Protein AF-A0A1S1MQC5-F1 (afdb_monomer_lite)

Organism: NCBI:txid1859457

Sequence (146 aa):
MHTSNNKKGKALLDRVWTYLFSEKSIVHVEKGIQTQTENQFSVKDVTKYHLNDDYIYVKHMFVELKGQLVKPKLSSEDINFFRTLDKLSKRCYVMVYIKNCVTKRYDQVLFLDDFEAIQGINMSEANKRLVSLPQAADIIRAILAQ

Secondary structure (DSSP, 8-state):
----SHHHHHHHHHHHHHHHTTT--PPP--SS-EEEE--TTS-SSEEEEEETTEEEEEEEEEE---SSEE-----HHHHHHHHHHHHTT--EEEEEEEPPTTT-S--EEEEEEHHHHHH-EEHHHHHHH-EEHHHHHHHHHHHHT-

Radius of gyration: 16.14 Å; chains: 1; bounding box: 60×28×37 Å

pLDDT: mean 75.99, std 18.14, range [31.95, 93.81]

Foldseek 3Di:
DDDPDPPVVVVVVVVVVCVVAVQADAQDQPPQWDWDQDPPLVDPQWIWIDHDPDIAIEREFEDEDDDFWAEGDDDPSNLVVLVVCVVVVGFYKYWYQYQDPVVRGSQKIAIDGPVCNHVTDTPVVRVVRIDGSVVVSVVNVVVNVD

Structure (mmCIF, N/CA/C/O backbone):
data_AF-A0A1S1MQC5-F1
#
_entry.id   AF-A0A1S1MQC5-F1
#
loop_
_atom_site.group_PDB
_atom_site.id
_atom_site.type_symbol
_atom_site.label_atom_id
_atom_site.label_alt_id
_atom_site.label_comp_id
_atom_site.label_asym_id
_atom_site.label_entity_id
_atom_site.label_seq_id
_atom_site.pdbx_PDB_ins_code
_atom_site.Cartn_x
_atom_site.Cartn_y
_atom_site.Cartn_z
_atom_site.occupancy
_atom_site.B_iso_or_equiv
_atom_site.auth_seq_id
_atom_site.auth_comp_id
_atom_site.auth_asym_id
_atom_site.auth_atom_id
_atom_site.pdbx_PDB_model_num
ATOM 1 N N . MET A 1 1 ? -41.843 9.379 -12.109 1.00 34.53 1 MET A N 1
ATOM 2 C CA . MET A 1 1 ? -40.900 8.337 -11.648 1.00 34.53 1 MET A CA 1
ATOM 3 C C . MET A 1 1 ? -39.531 8.639 -12.238 1.00 34.53 1 MET A C 1
ATOM 5 O O . MET A 1 1 ? -39.348 8.517 -13.440 1.00 34.53 1 MET A O 1
ATOM 9 N N . HIS A 1 2 ? -38.624 9.161 -11.410 1.00 31.95 2 HIS A N 1
ATOM 10 C CA . HIS A 1 2 ? -37.281 9.598 -11.799 1.00 31.95 2 HIS A CA 1
ATOM 11 C C . HIS A 1 2 ? -36.278 8.450 -11.639 1.00 31.95 2 HIS A C 1
ATOM 13 O O . HIS A 1 2 ? -35.990 8.040 -10.520 1.00 31.95 2 HIS A O 1
ATOM 19 N N . THR A 1 3 ? -35.680 7.992 -12.736 1.00 36.59 3 THR A N 1
ATOM 20 C CA . THR A 1 3 ? -34.474 7.149 -12.723 1.00 36.59 3 THR A CA 1
ATOM 21 C C . THR A 1 3 ? -33.492 7.649 -13.773 1.00 36.59 3 THR A C 1
ATOM 23 O O . THR A 1 3 ? -33.295 7.060 -14.828 1.00 36.59 3 THR A O 1
ATOM 26 N N . SER A 1 4 ? -32.839 8.774 -13.493 1.00 39.38 4 SER A N 1
ATOM 27 C CA . SER A 1 4 ? -31.666 9.181 -14.265 1.00 39.38 4 SER A CA 1
ATOM 28 C C . SER A 1 4 ? -30.777 10.068 -13.413 1.00 39.38 4 SER A C 1
ATOM 30 O O . SER A 1 4 ? -30.876 11.281 -13.497 1.00 39.38 4 SER A O 1
ATOM 32 N N . ASN A 1 5 ? -29.924 9.465 -12.582 1.00 36.53 5 ASN A N 1
ATOM 33 C CA . ASN A 1 5 ? -28.782 10.181 -11.994 1.00 36.53 5 ASN A CA 1
ATOM 34 C C . ASN A 1 5 ? -27.531 9.316 -11.749 1.00 36.53 5 ASN A C 1
ATOM 36 O O . ASN A 1 5 ? -26.462 9.863 -11.507 1.00 36.53 5 ASN A O 1
ATOM 40 N N . ASN A 1 6 ? -27.587 7.987 -11.906 1.00 46.62 6 ASN A N 1
ATOM 41 C CA . ASN A 1 6 ? -26.458 7.131 -11.512 1.00 46.62 6 ASN A CA 1
ATOM 42 C C . ASN A 1 6 ? -25.361 6.949 -12.591 1.00 46.62 6 ASN A C 1
ATOM 44 O O . ASN A 1 6 ? -24.259 6.499 -12.299 1.00 46.62 6 ASN A O 1
ATOM 48 N N . LYS A 1 7 ? -25.619 7.324 -13.855 1.00 38.88 7 LYS A N 1
ATOM 49 C CA . LYS A 1 7 ? -24.626 7.182 -14.946 1.00 38.88 7 LYS A CA 1
ATOM 50 C C . LYS A 1 7 ? -23.617 8.334 -15.021 1.00 38.88 7 LYS A C 1
ATOM 52 O O . LYS A 1 7 ? -22.472 8.105 -15.395 1.00 38.88 7 LYS A O 1
ATOM 57 N N . LYS A 1 8 ? -24.011 9.558 -14.641 1.00 40.47 8 LYS A N 1
ATOM 58 C CA . LYS A 1 8 ? -23.104 10.722 -14.649 1.00 40.47 8 LYS A CA 1
ATOM 59 C C . LYS A 1 8 ? -22.070 10.658 -13.523 1.00 40.47 8 LYS A C 1
ATOM 61 O O . LYS A 1 8 ? -20.920 10.987 -13.777 1.00 40.47 8 LYS A O 1
ATOM 66 N N . GLY A 1 9 ? -22.449 10.187 -12.331 1.00 42.66 9 GLY A N 1
ATOM 67 C CA . GLY A 1 9 ? -21.529 10.042 -11.193 1.00 42.66 9 GLY A CA 1
ATOM 68 C C . GLY A 1 9 ? -20.410 9.031 -11.454 1.00 42.66 9 GLY A C 1
ATOM 69 O O . GLY A 1 9 ? -19.248 9.330 -11.201 1.00 42.66 9 GLY A O 1
ATOM 70 N N . LYS A 1 10 ? -20.741 7.884 -12.064 1.00 44.66 10 LYS A N 1
ATOM 71 C CA . LYS A 1 10 ? -19.758 6.852 -12.426 1.00 44.66 10 LYS A CA 1
ATOM 72 C C . LYS A 1 10 ? -18.750 7.356 -13.466 1.00 44.66 10 LYS A C 1
ATOM 74 O O . LYS A 1 10 ? -17.553 7.241 -13.256 1.00 44.66 10 LYS A O 1
ATOM 79 N N . ALA A 1 11 ? -19.227 8.037 -14.510 1.00 45.44 11 ALA A N 1
ATOM 80 C CA . ALA A 1 11 ? -18.369 8.607 -15.550 1.00 45.44 11 ALA A CA 1
ATOM 81 C C . ALA A 1 11 ? -17.466 9.754 -15.052 1.00 45.44 11 ALA A C 1
ATOM 83 O O . ALA A 1 11 ? -16.392 9.979 -15.608 1.00 45.44 11 ALA A O 1
ATOM 84 N N . LEU A 1 12 ? -17.897 10.502 -14.030 1.00 41.75 12 LEU A N 1
ATOM 85 C CA . LEU A 1 12 ? -17.102 11.577 -13.433 1.00 41.75 12 LEU A CA 1
ATOM 86 C C . LEU A 1 12 ? -16.030 11.017 -12.498 1.00 41.75 12 LEU A C 1
ATOM 88 O O . LEU A 1 12 ? -14.898 11.485 -12.546 1.00 41.75 12 LEU A O 1
ATOM 92 N N . LEU A 1 13 ? -16.357 9.975 -11.726 1.00 51.34 13 LEU A N 1
ATOM 93 C CA . LEU A 1 13 ? -15.374 9.225 -10.950 1.00 51.34 13 LEU A CA 1
ATOM 94 C C . LEU A 1 13 ? -14.361 8.559 -11.880 1.00 51.34 13 LEU A C 1
ATOM 96 O O . LEU A 1 13 ? -13.180 8.832 -11.732 1.00 51.34 13 LEU A O 1
ATOM 100 N N . ASP A 1 14 ? -14.793 7.819 -12.902 1.00 45.16 14 ASP A N 1
ATOM 101 C CA . ASP A 1 14 ? -13.888 7.192 -13.876 1.00 45.16 14 ASP A CA 1
ATOM 102 C C . ASP A 1 14 ? -12.967 8.226 -14.547 1.00 45.16 14 ASP A C 1
ATOM 104 O O . ASP A 1 14 ? -11.784 7.965 -14.752 1.00 45.16 14 ASP A O 1
ATOM 108 N N . ARG A 1 15 ? -13.459 9.441 -14.828 1.00 38.88 15 ARG A N 1
ATOM 109 C CA . ARG A 1 15 ? -12.641 10.543 -15.365 1.00 38.88 15 ARG A CA 1
ATOM 110 C C . ARG A 1 15 ? -11.679 11.149 -14.349 1.00 38.88 15 ARG A C 1
ATOM 112 O O . ARG A 1 15 ? -10.555 11.449 -14.727 1.00 38.88 15 ARG A O 1
ATOM 119 N N . VAL A 1 16 ? -12.080 11.325 -13.092 1.00 45.56 16 VAL A N 1
ATOM 120 C CA . VAL A 1 16 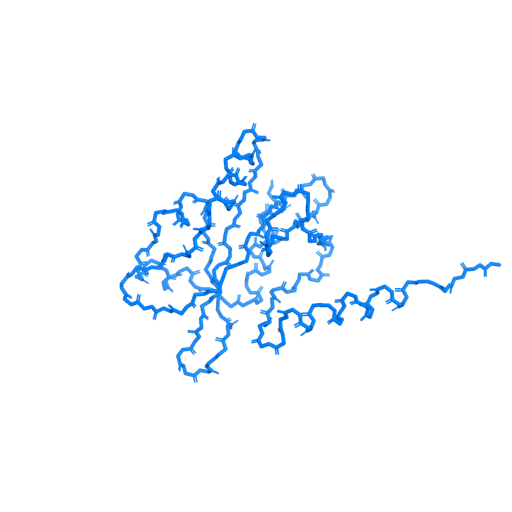? -11.191 11.802 -12.016 1.00 45.56 16 VAL A CA 1
ATOM 121 C C . VAL A 1 16 ? -10.111 10.761 -11.722 1.00 45.56 16 VAL A C 1
ATOM 123 O O . VAL A 1 16 ? -8.943 11.116 -11.598 1.00 45.56 16 VAL A O 1
ATOM 126 N N . TRP A 1 17 ? -10.474 9.481 -11.723 1.00 42.66 17 TRP A N 1
ATOM 127 C CA . TRP A 1 17 ? -9.555 8.351 -11.623 1.00 42.66 17 TRP A CA 1
ATOM 128 C C . TRP A 1 17 ? -8.582 8.309 -12.806 1.00 42.66 17 TRP A C 1
ATOM 130 O O . TRP A 1 17 ? -7.374 8.242 -12.607 1.00 42.66 17 TRP A O 1
ATOM 140 N N . THR A 1 18 ? -9.072 8.449 -14.037 1.00 42.06 18 THR A N 1
ATOM 141 C CA . THR A 1 18 ? -8.212 8.478 -15.233 1.00 42.06 18 THR A CA 1
ATOM 142 C C . THR A 1 18 ? -7.323 9.728 -15.272 1.00 42.06 18 THR A C 1
ATOM 144 O O . THR A 1 18 ? -6.203 9.661 -15.758 1.00 42.06 18 THR A O 1
ATOM 147 N N . TYR A 1 19 ? -7.778 10.871 -14.751 1.00 36.78 19 TYR A N 1
ATOM 148 C CA . TYR A 1 19 ? -7.024 12.130 -14.774 1.00 36.78 19 TYR A CA 1
ATOM 149 C C . TYR A 1 19 ? -5.957 12.213 -13.672 1.00 36.78 19 TYR A C 1
ATOM 151 O O . TYR A 1 19 ? -4.838 12.640 -13.944 1.00 36.78 19 TYR A O 1
ATOM 159 N N . LEU A 1 20 ? -6.262 11.759 -12.450 1.00 44.03 20 LEU A N 1
ATOM 160 C CA . LEU A 1 20 ? -5.284 11.685 -11.354 1.00 44.03 20 LEU A CA 1
ATOM 161 C C . LEU A 1 20 ? -4.219 10.603 -11.598 1.00 44.03 20 LEU A C 1
ATOM 163 O O . LEU A 1 20 ? -3.108 10.706 -11.078 1.00 44.03 20 LEU A O 1
ATOM 167 N N . PHE A 1 21 ? -4.538 9.594 -12.415 1.00 51.03 21 PHE A N 1
ATOM 168 C CA . PHE A 1 21 ? -3.720 8.395 -12.580 1.00 51.03 21 PHE A CA 1
ATOM 169 C C . PHE A 1 21 ? -3.520 7.967 -14.041 1.00 51.03 21 PHE A C 1
ATOM 171 O O . PHE A 1 21 ? -3.397 6.779 -14.324 1.00 51.03 21 PHE A O 1
ATOM 178 N N . SER A 1 22 ? -3.436 8.911 -14.981 1.00 41.47 22 SER A N 1
ATOM 179 C CA . SER A 1 22 ? -3.361 8.627 -16.432 1.00 41.47 22 SER A CA 1
ATOM 180 C C . SER A 1 22 ? -2.183 7.740 -16.880 1.00 41.47 22 SER A C 1
ATOM 182 O O . SER A 1 22 ? -2.234 7.180 -17.971 1.00 41.47 22 SER A O 1
ATOM 184 N N . GLU A 1 23 ? -1.172 7.519 -16.029 1.00 41.22 23 GLU A N 1
ATOM 185 C CA . GLU A 1 23 ? -0.084 6.542 -16.239 1.00 41.22 23 GLU A CA 1
ATOM 186 C C . GLU A 1 23 ? -0.053 5.383 -15.213 1.00 41.22 23 GLU A C 1
ATOM 188 O O . GLU A 1 23 ? 0.841 4.535 -15.249 1.00 41.22 23 GLU A O 1
ATOM 193 N N . LYS A 1 24 ? -0.989 5.336 -14.256 1.00 48.94 24 LYS A N 1
ATOM 194 C CA . LYS A 1 24 ? -0.926 4.499 -13.046 1.00 48.94 24 LYS A CA 1
ATOM 195 C C . LYS A 1 24 ? -2.236 3.734 -12.834 1.00 48.94 24 LYS A C 1
ATOM 197 O O . LYS A 1 24 ? -3.186 4.237 -12.254 1.00 48.94 24 LYS A O 1
ATOM 202 N N . SER A 1 25 ? -2.289 2.477 -13.258 1.00 52.75 25 SER A N 1
ATOM 203 C CA . SER A 1 25 ? -3.407 1.584 -12.935 1.00 52.75 25 SER A CA 1
ATOM 204 C C . SER A 1 25 ? -3.419 1.265 -11.434 1.00 52.75 25 SER A C 1
ATOM 206 O O . SER A 1 25 ? -2.562 0.524 -10.954 1.00 52.75 25 SER A O 1
ATOM 208 N N . ILE A 1 26 ? -4.371 1.830 -10.690 1.00 58.25 26 ILE A N 1
ATOM 209 C CA . ILE A 1 26 ? -4.639 1.449 -9.296 1.00 58.25 26 ILE A CA 1
ATOM 210 C C . ILE A 1 26 ? -5.454 0.155 -9.273 1.00 58.25 26 ILE A C 1
ATOM 212 O O . ILE A 1 26 ? -6.236 -0.118 -10.184 1.00 58.25 26 ILE A O 1
ATOM 216 N N . VAL A 1 27 ? -5.247 -0.655 -8.235 1.00 55.12 27 VAL A N 1
ATOM 217 C CA . VAL A 1 27 ? -5.977 -1.908 -8.015 1.00 55.12 27 VAL A CA 1
ATOM 218 C C . VAL A 1 27 ? -7.488 -1.651 -7.992 1.00 55.12 27 VAL A C 1
ATOM 220 O O . VAL A 1 27 ? -7.984 -0.893 -7.162 1.00 55.12 27 VAL A O 1
ATOM 223 N N . HIS A 1 28 ? -8.221 -2.313 -8.889 1.00 59.00 28 HIS A N 1
ATOM 224 C CA . HIS A 1 28 ? -9.681 -2.310 -8.912 1.00 59.00 28 HIS A CA 1
ATOM 225 C C . HIS A 1 28 ? -10.207 -3.582 -8.236 1.00 59.00 28 HIS A C 1
ATOM 227 O O . HIS A 1 28 ? -9.789 -4.687 -8.581 1.00 59.00 28 HIS A O 1
ATOM 233 N N . VAL A 1 29 ? -11.110 -3.437 -7.263 1.00 59.62 29 VAL A N 1
ATOM 234 C CA . VAL A 1 29 ? -11.662 -4.562 -6.494 1.00 59.62 29 VAL A CA 1
ATOM 235 C C . VAL A 1 29 ? -13.153 -4.696 -6.819 1.00 59.62 29 VAL A C 1
ATOM 237 O O . VAL A 1 29 ? -13.978 -3.975 -6.276 1.00 59.62 29 VAL A O 1
ATOM 240 N N . GLU A 1 30 ? -13.510 -5.594 -7.740 1.00 57.31 30 GLU A N 1
ATOM 241 C CA . GLU A 1 30 ? -14.859 -5.633 -8.344 1.00 57.31 30 GLU A CA 1
ATOM 242 C C . GLU A 1 30 ? -15.944 -6.340 -7.509 1.00 57.31 30 GLU A C 1
ATOM 244 O O . GLU A 1 30 ? -17.136 -6.176 -7.773 1.00 57.31 30 GLU A O 1
ATOM 249 N N . LYS A 1 31 ? -15.584 -7.155 -6.508 1.00 55.25 31 LYS A N 1
ATOM 250 C CA . LYS A 1 31 ? -16.546 -8.044 -5.826 1.00 55.25 31 LYS A CA 1
ATOM 251 C C . LYS A 1 31 ? -17.018 -7.496 -4.484 1.00 55.25 31 LYS A C 1
ATOM 253 O O . LYS A 1 31 ? -16.364 -7.731 -3.475 1.00 55.25 31 LYS A O 1
ATOM 258 N N . GLY A 1 32 ? -18.169 -6.820 -4.475 1.00 50.00 32 GLY A N 1
ATOM 259 C CA . GLY A 1 32 ? -18.932 -6.484 -3.258 1.00 50.00 32 GLY A CA 1
ATOM 260 C C . GLY A 1 32 ? -18.266 -5.491 -2.300 1.00 50.00 32 GLY A C 1
ATOM 261 O O . GLY A 1 32 ? -18.870 -5.118 -1.300 1.00 50.00 32 GLY A O 1
ATOM 262 N N . ILE A 1 33 ? -17.052 -5.045 -2.617 1.00 58.75 33 ILE A N 1
ATOM 263 C CA . ILE A 1 33 ? -16.281 -4.107 -1.813 1.00 58.75 33 ILE A CA 1
ATOM 264 C C . ILE A 1 33 ? -16.600 -2.691 -2.264 1.00 58.75 33 ILE A C 1
ATOM 266 O O . ILE A 1 33 ? -16.474 -2.345 -3.439 1.00 58.75 33 ILE A O 1
ATOM 270 N N . GLN A 1 34 ? -17.010 -1.867 -1.307 1.00 69.88 34 GLN A N 1
ATOM 271 C CA . GLN A 1 34 ? -17.196 -0.442 -1.523 1.00 69.88 34 GLN A CA 1
ATOM 272 C C . GLN A 1 34 ? -15.864 0.275 -1.300 1.00 69.88 34 GLN A C 1
ATOM 274 O O . GLN A 1 34 ? -15.140 -0.020 -0.348 1.00 69.88 34 GLN A O 1
ATOM 279 N N . THR A 1 35 ? -15.546 1.224 -2.179 1.00 67.75 35 THR A N 1
ATOM 280 C CA . THR A 1 35 ? -14.331 2.040 -2.091 1.00 67.75 35 THR A CA 1
ATOM 281 C C . THR A 1 35 ? -14.688 3.506 -1.931 1.00 67.75 35 THR A C 1
ATOM 283 O O . THR A 1 35 ? -15.444 4.048 -2.741 1.00 67.75 35 THR A O 1
ATOM 286 N N . GLN A 1 36 ? -14.095 4.164 -0.943 1.00 69.19 36 GLN A N 1
ATOM 287 C CA . GLN A 1 36 ? -14.218 5.603 -0.747 1.00 69.19 36 GLN A CA 1
ATOM 288 C C . GLN A 1 36 ? -12.825 6.229 -0.681 1.00 69.19 36 GLN A C 1
ATOM 290 O O . GLN A 1 36 ? -11.985 5.792 0.104 1.00 69.19 36 GLN A O 1
ATOM 295 N N . THR A 1 37 ? -12.573 7.255 -1.497 1.00 68.00 37 THR A N 1
ATOM 296 C CA . THR A 1 37 ? -11.382 8.098 -1.331 1.00 68.00 37 THR A CA 1
ATOM 297 C C . THR A 1 37 ? -11.524 8.881 -0.036 1.00 68.00 37 THR A C 1
ATOM 299 O O . THR A 1 37 ? -12.530 9.566 0.170 1.00 68.00 37 THR A O 1
ATOM 302 N N . GLU A 1 38 ? -10.535 8.755 0.840 1.00 66.62 38 GLU A N 1
ATOM 303 C CA . GLU A 1 38 ? -10.613 9.334 2.170 1.00 66.62 38 GLU A CA 1
ATOM 304 C C . GLU A 1 38 ? -10.096 10.774 2.166 1.00 66.62 38 GLU A C 1
ATOM 306 O O . GLU A 1 38 ? -8.896 11.022 2.093 1.00 66.62 38 GLU A O 1
ATOM 311 N N . ASN A 1 39 ? -11.022 11.729 2.257 1.00 60.94 39 ASN A N 1
ATOM 312 C CA . ASN A 1 39 ? -10.707 13.158 2.297 1.00 60.94 39 ASN A CA 1
ATOM 313 C C . ASN A 1 39 ? -10.760 13.727 3.724 1.00 60.94 39 ASN A C 1
ATOM 315 O O . ASN A 1 39 ? -10.332 14.861 3.937 1.00 60.94 39 ASN A O 1
ATOM 319 N N . GLN A 1 40 ? -11.272 12.971 4.705 1.00 59.72 40 GLN A N 1
ATOM 320 C CA . GLN A 1 40 ? -11.483 13.454 6.072 1.00 59.72 40 GLN A CA 1
ATOM 321 C C . GLN A 1 40 ? -10.168 13.726 6.817 1.00 59.72 40 GLN A C 1
ATOM 323 O O . GLN A 1 40 ? -10.126 14.592 7.688 1.00 59.72 40 GLN A O 1
ATOM 328 N N . PHE A 1 41 ? -9.087 13.025 6.463 1.00 58.19 41 PHE A N 1
ATOM 329 C CA . PHE A 1 41 ? -7.788 13.154 7.134 1.00 58.19 41 PHE A CA 1
ATOM 330 C C . PHE A 1 41 ? -6.799 14.076 6.407 1.00 58.19 41 PHE A C 1
ATOM 332 O O . PHE A 1 41 ? -5.621 14.089 6.756 1.00 58.19 41 PHE A O 1
ATOM 339 N N . SER A 1 42 ? -7.242 14.832 5.390 1.00 62.91 42 SER A N 1
ATOM 340 C CA . SER A 1 42 ? -6.372 15.680 4.549 1.00 62.91 42 SER A CA 1
ATOM 341 C C . SER A 1 42 ? -5.155 14.938 3.967 1.00 62.91 42 SER A C 1
ATOM 343 O O . SER A 1 42 ? -4.152 15.550 3.603 1.00 62.91 42 SER A O 1
ATOM 345 N N . VAL A 1 43 ? -5.242 13.609 3.875 1.00 70.00 43 VAL A N 1
ATOM 346 C CA . VAL A 1 43 ? -4.188 12.722 3.391 1.00 70.00 43 VAL A CA 1
ATOM 347 C C . VAL A 1 43 ? -4.513 12.322 1.958 1.00 70.00 43 VAL A C 1
ATOM 349 O O . VAL A 1 43 ? -5.638 11.949 1.636 1.00 70.00 43 VAL A O 1
ATOM 352 N N . LYS A 1 44 ? -3.534 12.437 1.063 1.00 78.69 44 LYS A N 1
ATOM 353 C CA . LYS A 1 44 ? -3.725 12.076 -0.348 1.00 78.69 44 LYS A CA 1
ATOM 354 C C . LYS A 1 44 ? -3.641 10.567 -0.534 1.00 78.69 44 LYS A C 1
ATOM 356 O O . LYS A 1 44 ? -2.992 9.888 0.256 1.00 78.69 44 LYS A O 1
ATOM 361 N N . ASP A 1 45 ? -4.231 10.062 -1.611 1.00 83.81 45 ASP A N 1
ATOM 362 C CA . ASP A 1 45 ? -4.016 8.689 -2.084 1.00 83.81 45 ASP A CA 1
ATOM 363 C C . ASP A 1 45 ? -4.356 7.605 -1.047 1.00 83.81 45 ASP A C 1
ATOM 365 O O . ASP A 1 45 ? -3.713 6.559 -0.998 1.00 83.81 45 ASP A O 1
ATOM 369 N N . VAL A 1 46 ? -5.356 7.846 -0.197 1.00 85.31 46 VAL A N 1
ATOM 370 C CA . VAL A 1 46 ? -5.902 6.834 0.712 1.00 85.31 46 VAL A CA 1
ATOM 371 C C . VAL A 1 46 ? -7.262 6.384 0.208 1.00 85.31 46 VAL A C 1
ATOM 373 O O . VAL A 1 46 ? -8.153 7.194 -0.056 1.00 85.31 46 VAL A O 1
ATOM 376 N N . THR A 1 47 ? -7.424 5.070 0.121 1.00 87.19 47 THR A N 1
ATOM 377 C CA . THR A 1 47 ? -8.701 4.434 -0.179 1.00 87.19 47 THR A CA 1
ATOM 378 C C . THR A 1 47 ? -9.160 3.659 1.042 1.00 87.19 47 THR A C 1
ATOM 380 O O . THR A 1 47 ? -8.434 2.814 1.568 1.00 87.19 47 THR A O 1
ATOM 383 N N . LYS A 1 48 ? -10.383 3.927 1.486 1.00 88.06 48 LYS A N 1
ATOM 384 C CA . LYS A 1 48 ? -11.097 3.085 2.435 1.00 88.06 48 LYS A CA 1
ATOM 385 C C . LYS A 1 48 ? -11.789 1.971 1.657 1.00 88.06 48 LYS A C 1
ATOM 387 O O . LYS A 1 48 ? -12.628 2.257 0.802 1.00 88.06 48 LYS A O 1
ATOM 392 N N . TYR A 1 49 ? -11.426 0.727 1.948 1.00 85.75 49 TYR A N 1
ATOM 393 C CA . TYR A 1 49 ? -12.102 -0.459 1.427 1.00 85.75 49 TYR A CA 1
ATOM 394 C C . TYR A 1 49 ? -13.031 -1.002 2.500 1.00 85.75 49 TYR A C 1
ATOM 396 O O . TYR A 1 49 ? -12.641 -1.088 3.664 1.00 85.75 49 TYR A O 1
ATOM 404 N N . HIS A 1 50 ? -14.245 -1.355 2.103 1.00 83.38 50 HIS A N 1
ATOM 405 C CA . HIS A 1 50 ? -15.295 -1.773 3.018 1.00 83.38 50 HIS A CA 1
ATOM 406 C C . HIS A 1 50 ? -16.040 -2.994 2.482 1.00 83.38 50 HIS A C 1
ATOM 408 O O . HIS A 1 50 ? -16.417 -3.022 1.307 1.00 83.38 50 HIS A O 1
ATOM 414 N N . LEU A 1 51 ? -16.268 -3.974 3.354 1.00 82.81 51 LEU A N 1
ATOM 415 C CA . LEU A 1 51 ? -17.084 -5.157 3.112 1.00 82.81 51 LEU A CA 1
ATOM 416 C C . LEU A 1 51 ? -17.943 -5.414 4.358 1.00 82.81 51 LEU A C 1
ATOM 418 O O . LEU A 1 51 ? -17.407 -5.643 5.433 1.00 82.81 51 LEU A O 1
ATOM 422 N N . ASN A 1 52 ? -19.269 -5.412 4.209 1.00 82.81 52 ASN A N 1
ATOM 423 C CA . ASN A 1 52 ? -20.229 -5.549 5.316 1.00 82.81 52 ASN A CA 1
ATOM 424 C C . ASN A 1 52 ? -20.082 -4.464 6.394 1.00 82.81 52 ASN A C 1
ATOM 426 O O . ASN A 1 52 ? -20.461 -3.341 6.099 1.00 82.81 52 ASN A O 1
ATOM 430 N N . ASP A 1 53 ? -19.591 -4.791 7.594 1.00 82.56 53 ASP A N 1
ATOM 431 C CA . ASP A 1 53 ? -19.294 -3.832 8.673 1.00 82.56 53 ASP A CA 1
ATOM 432 C C . ASP A 1 53 ? -17.775 -3.609 8.845 1.00 82.56 53 ASP A C 1
ATOM 434 O O . ASP A 1 53 ? -17.336 -2.729 9.597 1.00 82.56 53 ASP A O 1
ATOM 438 N N . ASP A 1 54 ? -16.959 -4.376 8.115 1.00 84.94 54 ASP A N 1
ATOM 439 C CA . ASP A 1 54 ? -15.506 -4.351 8.195 1.00 84.94 54 ASP A CA 1
ATOM 440 C C . ASP A 1 54 ? -14.910 -3.387 7.177 1.00 84.94 54 ASP A C 1
ATOM 442 O O . ASP A 1 54 ? -15.324 -3.291 6.016 1.00 84.94 54 ASP A O 1
ATOM 446 N N . TYR A 1 55 ? -13.885 -2.655 7.607 1.00 87.81 55 TYR A N 1
ATOM 447 C CA . TYR A 1 55 ? -13.147 -1.764 6.728 1.00 87.81 55 TYR A CA 1
ATOM 448 C C . TYR A 1 55 ? -11.671 -1.687 7.069 1.00 87.81 55 TYR A C 1
ATOM 450 O O . TYR A 1 55 ? -11.255 -1.769 8.226 1.00 87.81 55 TYR A O 1
ATOM 458 N N . ILE A 1 56 ? -10.892 -1.410 6.029 1.00 89.38 56 ILE A N 1
ATOM 459 C CA . ILE A 1 56 ? -9.473 -1.092 6.120 1.00 89.38 56 ILE A CA 1
ATOM 460 C C . ILE A 1 56 ? -9.179 0.189 5.352 1.00 89.38 56 ILE A C 1
ATOM 462 O O . ILE A 1 56 ? -9.861 0.529 4.381 1.00 89.38 56 ILE A O 1
ATOM 466 N N . TYR A 1 57 ? -8.122 0.877 5.763 1.00 90.94 57 TYR A N 1
ATOM 467 C CA . TYR A 1 57 ? -7.539 1.954 4.974 1.00 90.94 57 TYR A CA 1
ATOM 468 C C . TYR A 1 57 ? -6.316 1.433 4.231 1.00 90.94 57 TYR A C 1
ATOM 470 O O . TYR A 1 57 ? -5.514 0.681 4.784 1.00 90.94 57 TYR A O 1
ATOM 478 N N . VAL A 1 58 ? -6.163 1.848 2.978 1.00 90.94 58 VAL A N 1
ATOM 479 C CA . VAL A 1 58 ? -4.971 1.561 2.184 1.00 90.94 58 VAL A CA 1
ATOM 480 C C . VAL A 1 58 ? -4.416 2.865 1.639 1.00 90.94 58 VAL A C 1
ATOM 482 O O . VAL A 1 58 ? -5.079 3.562 0.871 1.00 90.94 58 VAL A O 1
ATOM 485 N N . LYS A 1 59 ? -3.179 3.179 2.016 1.00 91.81 59 LYS A N 1
ATOM 486 C CA . LYS A 1 59 ? -2.397 4.270 1.439 1.00 91.81 59 LYS A CA 1
ATOM 487 C C . LYS A 1 59 ? -1.691 3.768 0.185 1.00 91.81 59 LYS A C 1
ATOM 489 O O . LYS A 1 59 ? -0.914 2.819 0.243 1.00 91.81 59 LYS A O 1
ATOM 494 N N . HIS A 1 60 ? -1.929 4.423 -0.940 1.00 89.62 60 HIS A N 1
ATOM 495 C CA . HIS A 1 60 ? -1.306 4.110 -2.217 1.00 89.62 60 HIS A CA 1
ATOM 496 C C . HIS A 1 60 ? -0.027 4.937 -2.384 1.00 89.62 60 HIS A C 1
ATOM 498 O O . HIS A 1 60 ? -0.056 6.165 -2.352 1.00 89.62 60 HIS A O 1
ATOM 504 N N . MET A 1 61 ? 1.109 4.262 -2.560 1.00 89.69 61 MET A N 1
ATOM 505 C CA . MET A 1 61 ? 2.427 4.887 -2.693 1.00 89.69 61 MET A CA 1
ATOM 506 C C . MET A 1 61 ? 3.118 4.386 -3.952 1.00 89.69 61 MET A C 1
ATOM 508 O O . MET A 1 61 ? 3.093 3.198 -4.233 1.00 89.69 61 MET A O 1
ATOM 512 N N . PHE A 1 62 ? 3.792 5.261 -4.691 1.00 87.12 62 PHE A N 1
ATOM 513 C CA . PHE A 1 62 ? 4.501 4.883 -5.916 1.00 87.12 62 PHE A CA 1
ATOM 514 C C . PHE A 1 62 ? 6.001 5.024 -5.708 1.00 87.12 62 PHE A C 1
ATOM 516 O O . PHE A 1 62 ? 6.483 6.107 -5.377 1.00 87.12 62 PHE A O 1
ATOM 523 N N . VAL A 1 63 ? 6.738 3.938 -5.919 1.00 83.94 63 VAL A N 1
ATOM 524 C CA . VAL A 1 63 ? 8.186 3.883 -5.715 1.00 83.94 63 VAL A CA 1
ATOM 525 C C . VAL A 1 63 ? 8.868 3.374 -6.981 1.00 83.94 63 VAL A C 1
ATOM 527 O O . VAL A 1 63 ? 8.418 2.438 -7.640 1.00 83.94 63 VAL A O 1
ATOM 530 N N . GLU A 1 64 ? 9.984 4.007 -7.326 1.00 74.56 64 GLU A N 1
ATOM 531 C CA . GLU A 1 64 ? 10.975 3.419 -8.222 1.00 74.56 64 GLU A CA 1
ATOM 532 C C . GLU A 1 64 ? 12.018 2.724 -7.346 1.00 74.56 64 GLU A C 1
ATOM 534 O O . GLU A 1 64 ? 12.595 3.364 -6.464 1.00 74.56 64 GLU A O 1
ATOM 539 N N . LEU A 1 65 ? 12.249 1.426 -7.552 1.00 69.31 65 LEU A N 1
ATOM 540 C CA . LEU A 1 65 ? 13.249 0.689 -6.780 1.00 69.31 65 LEU A CA 1
ATOM 541 C C . LEU A 1 65 ? 14.643 1.257 -7.061 1.00 69.31 65 LEU A C 1
ATOM 543 O O . LEU A 1 65 ? 15.186 1.093 -8.153 1.00 69.31 65 LEU A O 1
ATOM 547 N N . LYS A 1 66 ? 15.222 1.934 -6.067 1.00 65.19 66 LYS A N 1
ATOM 548 C CA . LYS A 1 66 ? 16.594 2.445 -6.099 1.00 65.19 66 LYS A CA 1
ATOM 549 C C . LYS A 1 66 ? 17.313 1.969 -4.838 1.00 65.19 66 LYS A C 1
ATOM 551 O O . LYS A 1 66 ? 16.937 2.350 -3.735 1.00 65.19 66 LYS A O 1
ATOM 556 N N . GLY A 1 67 ? 18.347 1.146 -5.004 1.00 70.56 67 GLY A N 1
ATOM 557 C CA . GLY A 1 67 ? 19.144 0.614 -3.893 1.00 70.56 67 GLY A CA 1
ATOM 558 C C . GLY A 1 67 ? 18.577 -0.667 -3.270 1.00 70.56 67 GLY A C 1
ATOM 559 O O . GLY A 1 67 ? 17.791 -1.373 -3.890 1.00 70.56 67 GLY A O 1
ATOM 560 N N . GLN A 1 68 ? 19.022 -0.986 -2.052 1.00 77.25 68 GLN A N 1
ATOM 561 C CA . GLN A 1 68 ? 18.747 -2.267 -1.377 1.00 77.25 68 GLN A CA 1
ATOM 562 C C . GLN A 1 68 ? 17.538 -2.236 -0.423 1.00 77.25 68 GLN A C 1
ATOM 564 O O . GLN A 1 68 ? 17.179 -3.271 0.143 1.00 77.25 68 GLN A O 1
ATOM 569 N N . LEU A 1 69 ? 16.915 -1.070 -0.228 1.00 85.00 69 LEU A N 1
ATOM 570 C CA . LEU A 1 69 ? 15.816 -0.855 0.714 1.00 85.00 69 LEU A CA 1
ATOM 571 C C . LEU A 1 69 ? 14.586 -0.319 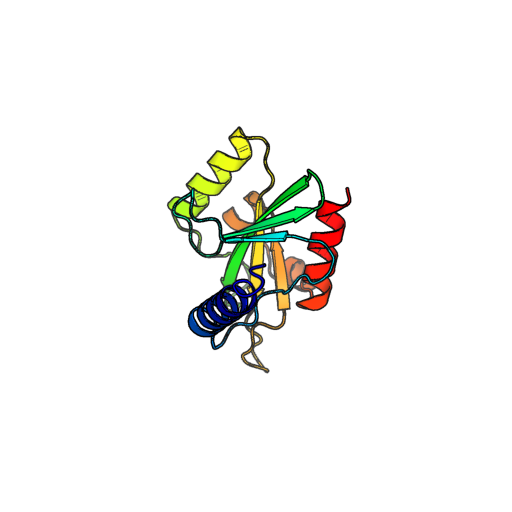-0.023 1.00 85.00 69 LEU A C 1
ATOM 573 O O . LEU A 1 69 ? 14.676 0.660 -0.764 1.00 85.00 69 LEU A O 1
ATOM 577 N N . VAL A 1 70 ? 13.429 -0.928 0.220 1.00 86.69 70 VAL A N 1
ATOM 578 C CA . VAL A 1 70 ? 12.132 -0.445 -0.253 1.00 86.69 70 VAL A CA 1
ATOM 579 C C . VAL A 1 70 ? 11.493 0.356 0.867 1.00 86.69 70 VAL A C 1
ATOM 581 O O . VAL A 1 70 ? 11.001 -0.200 1.847 1.00 86.69 70 VAL A O 1
ATOM 584 N N . LYS A 1 71 ? 11.532 1.681 0.727 1.00 90.19 71 LYS A N 1
ATOM 585 C CA . LYS A 1 71 ? 10.978 2.611 1.709 1.00 90.19 71 LYS A CA 1
ATOM 586 C C . LYS A 1 71 ? 10.144 3.685 1.009 1.00 90.19 71 LYS A C 1
ATOM 588 O O . LYS A 1 71 ? 10.718 4.503 0.283 1.00 90.19 71 LYS A O 1
ATOM 593 N N . PRO A 1 72 ? 8.811 3.697 1.182 1.00 89.19 72 PRO A N 1
ATOM 594 C CA . PRO A 1 72 ? 7.985 4.760 0.630 1.00 89.19 72 PRO A CA 1
ATOM 595 C C . PRO A 1 72 ? 8.328 6.101 1.295 1.00 89.19 72 PRO A C 1
ATOM 597 O O . PRO A 1 72 ? 8.651 6.172 2.481 1.00 89.19 72 PRO A O 1
ATOM 600 N N . LYS A 1 73 ? 8.267 7.191 0.525 1.00 89.88 73 LYS A N 1
ATOM 601 C CA . LYS A 1 73 ? 8.520 8.542 1.042 1.00 89.88 73 LYS A CA 1
ATOM 602 C C . LYS A 1 73 ? 7.261 9.081 1.724 1.00 89.88 73 LYS A C 1
ATOM 604 O O . LYS A 1 73 ? 6.422 9.675 1.057 1.00 89.88 73 LYS A O 1
ATOM 609 N N . LEU A 1 74 ? 7.146 8.854 3.027 1.00 90.06 74 LEU A N 1
ATOM 610 C CA . LEU A 1 74 ? 6.020 9.308 3.846 1.00 90.06 74 LEU A CA 1
ATOM 611 C C . LEU A 1 74 ? 6.166 10.785 4.232 1.00 90.06 74 LEU A C 1
ATOM 613 O O . LEU A 1 74 ? 7.265 11.233 4.574 1.00 90.06 74 LEU A O 1
ATOM 617 N N . SER A 1 75 ? 5.066 11.535 4.187 1.00 90.56 75 SER A N 1
ATOM 618 C CA . SER A 1 75 ? 5.002 12.894 4.727 1.00 90.56 75 SER A CA 1
ATOM 619 C C . SER A 1 75 ? 4.694 12.899 6.228 1.00 90.56 75 SER A C 1
ATOM 621 O O . SER A 1 75 ? 4.331 11.883 6.825 1.00 90.56 75 SER A O 1
ATOM 623 N N . SER A 1 76 ? 4.808 14.071 6.856 1.00 88.06 76 SER A N 1
ATOM 624 C CA . SER A 1 76 ? 4.370 14.256 8.243 1.00 88.06 76 SER A CA 1
ATOM 625 C C . SER A 1 76 ? 2.865 14.011 8.405 1.00 88.06 76 SER A C 1
ATOM 627 O O . SER A 1 76 ? 2.446 13.492 9.439 1.00 88.06 76 SER A O 1
ATOM 629 N N . GLU A 1 77 ? 2.052 14.350 7.395 1.00 89.56 77 GLU A N 1
ATOM 630 C CA . GLU A 1 77 ? 0.617 14.046 7.409 1.00 89.56 77 GLU A CA 1
ATOM 631 C C . GLU A 1 77 ? 0.358 12.537 7.361 1.00 89.56 77 GLU A C 1
ATOM 633 O O . GLU A 1 77 ? -0.468 12.055 8.131 1.00 89.56 77 GLU A O 1
ATOM 638 N N . ASP A 1 78 ? 1.099 11.785 6.539 1.00 90.25 78 ASP A N 1
ATOM 639 C CA . ASP A 1 78 ? 0.969 10.322 6.464 1.00 90.25 78 ASP A CA 1
ATOM 640 C C . ASP A 1 78 ? 1.251 9.665 7.824 1.00 90.25 78 ASP A C 1
ATOM 642 O O . ASP A 1 78 ? 0.489 8.823 8.295 1.00 90.25 78 ASP A O 1
ATOM 646 N N . ILE A 1 79 ? 2.314 10.103 8.505 1.00 90.31 79 ILE A N 1
ATOM 647 C CA . ILE A 1 79 ? 2.686 9.581 9.828 1.00 90.31 79 ILE A CA 1
ATOM 648 C C . ILE A 1 79 ? 1.616 9.920 10.874 1.00 90.31 79 ILE A C 1
ATOM 650 O O . ILE A 1 79 ? 1.278 9.092 11.721 1.00 90.31 79 ILE A O 1
ATOM 654 N N . ASN A 1 80 ? 1.071 11.138 10.840 1.00 89.69 80 ASN A N 1
ATOM 655 C CA . ASN A 1 80 ? 0.002 11.534 11.757 1.00 89.69 80 ASN A CA 1
ATOM 656 C C . ASN A 1 80 ? -1.302 10.776 11.483 1.00 89.69 80 ASN A C 1
ATOM 658 O O . ASN A 1 80 ? -2.026 10.454 12.429 1.00 89.69 80 ASN A O 1
ATOM 662 N N . PHE A 1 81 ? -1.583 10.461 10.220 1.00 89.31 81 PHE A N 1
ATOM 663 C CA . PHE A 1 81 ? -2.702 9.618 9.824 1.00 89.31 81 PHE A CA 1
ATOM 664 C C . PHE A 1 81 ? -2.568 8.204 10.403 1.00 89.31 81 PHE A C 1
ATOM 666 O O . PHE A 1 81 ? -3.489 7.758 11.086 1.00 89.31 81 PHE A O 1
ATOM 673 N N . PHE A 1 82 ? -1.411 7.549 10.252 1.00 91.50 82 PHE A N 1
ATOM 674 C CA . PHE A 1 82 ? -1.166 6.221 10.840 1.00 91.50 82 PHE A CA 1
ATOM 675 C C . PHE A 1 82 ? -1.361 6.228 12.361 1.00 91.50 82 PHE A C 1
ATOM 677 O O . PHE A 1 82 ? -2.192 5.492 12.885 1.00 91.50 82 PHE A O 1
ATOM 684 N N . ARG A 1 83 ? -0.745 7.192 13.060 1.00 89.75 83 ARG A N 1
ATOM 685 C CA . ARG A 1 83 ? -0.920 7.365 14.516 1.00 89.75 83 ARG A CA 1
ATOM 686 C C . ARG A 1 83 ? -2.371 7.594 14.939 1.00 89.75 83 ARG A C 1
ATOM 688 O O . ARG A 1 83 ? -2.749 7.265 16.062 1.00 89.75 83 ARG A O 1
ATOM 695 N N . THR A 1 84 ? -3.167 8.247 14.096 1.00 89.31 84 THR A N 1
ATOM 696 C CA . THR A 1 84 ? -4.589 8.485 14.374 1.00 89.31 84 THR A CA 1
ATOM 697 C C . THR A 1 84 ? -5.376 7.187 14.250 1.00 89.31 84 THR A C 1
ATOM 699 O O . THR A 1 84 ? -6.210 6.904 15.107 1.00 89.31 84 THR A O 1
ATOM 702 N N . LEU A 1 85 ? -5.086 6.376 13.232 1.00 89.25 85 LEU A N 1
ATOM 703 C CA . LEU A 1 85 ? -5.727 5.079 13.047 1.00 89.25 85 LEU A CA 1
ATOM 704 C C . LEU A 1 85 ? -5.367 4.083 14.153 1.00 89.25 85 LEU A C 1
ATOM 706 O O . LEU A 1 85 ? -6.274 3.428 14.666 1.00 89.25 85 LEU A O 1
ATOM 710 N N . ASP A 1 86 ? -4.114 4.064 14.610 1.00 87.44 86 ASP A N 1
ATOM 711 C CA . ASP A 1 86 ? -3.688 3.237 15.747 1.00 87.44 86 ASP A CA 1
ATOM 712 C C . ASP A 1 86 ? -4.493 3.538 17.011 1.00 87.44 86 ASP A C 1
ATOM 714 O O . ASP A 1 86 ? -5.013 2.635 17.668 1.00 87.44 86 ASP A O 1
ATOM 718 N N . LYS A 1 87 ? -4.678 4.826 17.329 1.00 88.38 87 LYS A N 1
ATOM 719 C CA . LYS A 1 87 ? -5.491 5.263 18.478 1.00 88.38 87 LYS A CA 1
ATOM 720 C C . LYS A 1 87 ? -6.948 4.819 18.373 1.00 88.38 87 LYS A C 1
ATOM 722 O O . LYS A 1 87 ? -7.594 4.604 19.393 1.00 88.38 87 LYS A O 1
ATOM 727 N N . LEU A 1 88 ? -7.465 4.695 17.153 1.00 86.75 88 LEU A N 1
ATOM 728 C CA . LEU A 1 88 ? -8.822 4.224 16.875 1.00 86.75 88 LEU A CA 1
ATOM 729 C C . LEU A 1 88 ? -8.901 2.695 16.738 1.00 86.75 88 LEU A C 1
ATOM 731 O O . LEU A 1 88 ? -9.977 2.173 16.437 1.00 86.75 88 LEU A O 1
ATOM 735 N N . SER A 1 89 ? -7.786 1.980 16.940 1.00 85.12 89 SER A N 1
ATOM 736 C CA . SER A 1 89 ? -7.666 0.536 16.701 1.00 85.12 89 SER A CA 1
ATOM 737 C C . SER A 1 89 ? -8.119 0.142 15.290 1.00 85.12 89 SER A C 1
ATOM 739 O O . SER A 1 89 ? -8.807 -0.860 15.090 1.00 85.12 89 SER A O 1
ATOM 741 N N . LYS A 1 90 ? -7.780 0.970 14.294 1.00 84.31 90 LYS A N 1
ATOM 742 C CA . LYS A 1 90 ? -8.107 0.747 12.882 1.00 84.31 90 LYS A CA 1
ATOM 743 C C . LYS A 1 90 ? -6.850 0.410 12.101 1.00 84.31 90 LYS A C 1
ATOM 745 O O . LYS A 1 90 ? -5.815 1.036 12.279 1.00 84.31 90 LYS A O 1
ATOM 750 N N . ARG A 1 91 ? -6.960 -0.569 11.202 1.00 83.31 91 ARG A N 1
ATOM 751 C CA . ARG A 1 91 ? -5.832 -1.032 10.389 1.00 83.31 91 ARG A CA 1
ATOM 752 C C . ARG A 1 91 ? -5.614 -0.124 9.181 1.00 83.31 91 ARG A C 1
ATOM 754 O O . ARG A 1 91 ? -6.558 0.177 8.443 1.00 83.31 91 ARG A O 1
ATOM 761 N N . CYS A 1 92 ? -4.356 0.250 8.964 1.00 89.38 92 CYS A N 1
ATOM 762 C CA . CYS A 1 92 ? -3.882 0.872 7.737 1.00 89.38 92 CYS A CA 1
ATOM 763 C C . CYS A 1 92 ? -2.836 -0.021 7.080 1.00 89.38 92 CYS A C 1
ATOM 765 O O . CYS A 1 92 ? -1.878 -0.428 7.727 1.00 89.38 92 CYS A O 1
ATOM 767 N N . TYR A 1 93 ? -2.989 -0.264 5.785 1.00 92.12 93 TYR A N 1
ATOM 768 C CA . TYR A 1 93 ? -1.955 -0.881 4.964 1.00 92.12 93 TYR A CA 1
ATOM 769 C C . TYR A 1 93 ? -1.368 0.154 4.011 1.00 92.12 93 TYR A C 1
ATOM 771 O O . TYR A 1 93 ? -2.059 1.063 3.549 1.00 92.12 93 TYR A O 1
ATOM 779 N N . VAL A 1 94 ? -0.094 0.012 3.678 1.00 92.94 94 VAL A N 1
ATOM 780 C CA . VAL A 1 94 ? 0.574 0.822 2.663 1.00 92.94 94 VAL A CA 1
ATOM 781 C C . VAL A 1 94 ? 0.836 -0.056 1.450 1.00 92.94 94 VAL A C 1
ATOM 783 O O . VAL A 1 94 ? 1.646 -0.979 1.485 1.00 92.94 94 VAL A O 1
ATOM 786 N N . MET A 1 95 ? 0.131 0.229 0.360 1.00 93.81 95 MET A N 1
ATOM 787 C CA . MET A 1 95 ? 0.308 -0.452 -0.913 1.00 93.81 95 MET A C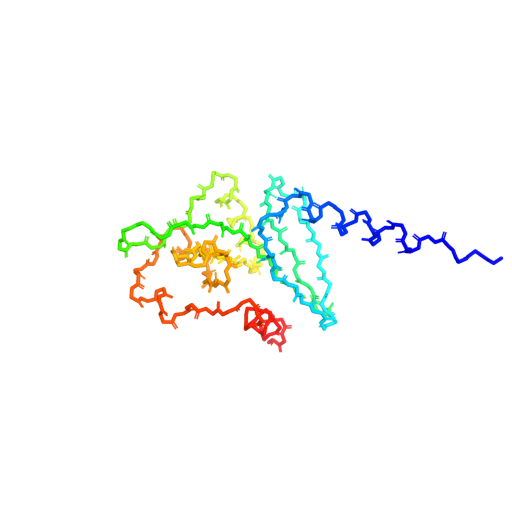A 1
ATOM 788 C C . MET A 1 95 ? 1.326 0.310 -1.755 1.00 93.81 95 MET A C 1
ATOM 790 O O . MET A 1 95 ? 1.046 1.385 -2.291 1.00 93.81 95 MET A O 1
ATOM 794 N N . VAL A 1 96 ? 2.521 -0.260 -1.866 1.00 92.38 96 VAL A N 1
ATOM 795 C CA . VAL A 1 96 ? 3.642 0.310 -2.608 1.00 92.38 96 VAL A CA 1
ATOM 796 C C . VAL A 1 96 ? 3.657 -0.252 -4.024 1.00 92.38 96 VAL A C 1
ATOM 798 O O . VAL A 1 96 ? 4.008 -1.405 -4.244 1.00 92.38 96 VAL A O 1
ATOM 801 N N . TYR A 1 97 ? 3.302 0.583 -4.988 1.00 90.56 97 TYR A N 1
ATOM 802 C CA . TYR A 1 97 ? 3.378 0.325 -6.417 1.00 90.56 97 TYR A CA 1
ATOM 803 C C . TYR A 1 97 ? 4.818 0.473 -6.877 1.00 90.56 97 TYR A C 1
ATOM 805 O O . TYR A 1 97 ? 5.418 1.546 -6.756 1.00 90.56 97 TYR A O 1
ATOM 813 N N . ILE A 1 98 ? 5.357 -0.597 -7.445 1.00 87.12 98 ILE A N 1
ATOM 814 C CA . ILE A 1 98 ? 6.739 -0.661 -7.895 1.00 87.12 98 ILE A CA 1
ATOM 815 C C . ILE A 1 98 ? 6.790 -0.464 -9.403 1.00 87.12 98 ILE A C 1
ATOM 817 O O . ILE A 1 98 ? 6.134 -1.178 -10.159 1.00 87.12 98 ILE A O 1
ATOM 821 N N . LYS A 1 99 ? 7.586 0.512 -9.850 1.00 83.56 99 LYS A N 1
ATOM 822 C CA . LYS A 1 99 ? 7.816 0.722 -11.279 1.00 83.56 99 LYS A CA 1
ATOM 823 C C . LYS A 1 99 ? 8.737 -0.362 -11.823 1.00 83.56 99 LYS A C 1
ATOM 825 O O . LYS A 1 99 ? 9.907 -0.438 -11.449 1.00 83.56 99 LYS A O 1
ATOM 830 N N . ASN A 1 100 ? 8.224 -1.151 -12.751 1.00 77.94 100 ASN A N 1
ATOM 831 C CA . ASN A 1 100 ? 8.983 -2.163 -13.457 1.00 77.94 100 ASN A CA 1
ATOM 832 C C . ASN A 1 100 ? 10.010 -1.504 -14.391 1.00 77.94 100 ASN A C 1
ATOM 834 O O . ASN A 1 100 ? 9.682 -0.660 -15.229 1.00 77.94 100 ASN A O 1
ATOM 838 N N . CYS A 1 101 ? 11.278 -1.892 -14.258 1.00 76.31 101 CYS A N 1
ATOM 839 C CA . CYS A 1 101 ? 12.370 -1.315 -15.039 1.00 76.31 101 CYS A CA 1
ATOM 840 C C . CYS A 1 101 ? 12.267 -1.611 -16.542 1.00 76.31 101 CYS A C 1
ATOM 842 O O . CYS A 1 101 ? 12.755 -0.802 -17.337 1.00 76.31 101 CYS A O 1
ATOM 844 N N . VAL A 1 102 ? 11.637 -2.729 -16.917 1.00 77.69 102 VAL A N 1
ATOM 845 C CA . VAL A 1 102 ? 11.483 -3.203 -18.298 1.00 77.69 102 VAL A CA 1
ATOM 846 C C . VAL A 1 102 ? 10.217 -2.626 -18.924 1.00 77.69 102 VAL A C 1
ATOM 848 O O . VAL A 1 102 ? 10.300 -1.937 -19.936 1.00 77.69 102 VAL A O 1
ATOM 851 N N . THR A 1 103 ? 9.050 -2.845 -18.309 1.00 79.12 103 THR A N 1
ATOM 852 C CA . THR A 1 103 ? 7.759 -2.400 -18.874 1.00 79.12 103 THR A CA 1
ATOM 853 C C . THR A 1 103 ? 7.499 -0.909 -18.656 1.00 79.12 103 THR A C 1
ATOM 855 O O . THR A 1 103 ? 6.618 -0.344 -19.300 1.00 79.12 103 THR A O 1
ATOM 858 N N . LYS A 1 104 ? 8.253 -0.268 -17.748 1.00 79.31 104 LYS A N 1
ATOM 859 C CA . LYS A 1 104 ? 8.044 1.105 -17.249 1.00 79.31 104 LYS A CA 1
ATOM 860 C C . LYS A 1 104 ? 6.683 1.330 -16.581 1.00 79.31 104 LYS A C 1
ATOM 862 O O . LYS A 1 104 ? 6.343 2.475 -16.288 1.00 79.31 104 LYS A O 1
ATOM 867 N N . ARG A 1 105 ? 5.936 0.257 -16.299 1.00 80.75 105 ARG A N 1
ATOM 868 C CA . ARG A 1 105 ? 4.601 0.285 -15.686 1.00 80.75 105 ARG A CA 1
ATOM 869 C C . ARG A 1 105 ? 4.662 -0.046 -14.198 1.00 80.75 105 ARG A C 1
ATOM 871 O O . ARG A 1 105 ? 5.629 -0.628 -13.720 1.00 80.75 105 ARG A O 1
ATOM 878 N N . TYR A 1 106 ? 3.606 0.322 -13.480 1.00 82.81 106 TYR A N 1
ATOM 879 C CA . TYR A 1 106 ? 3.371 -0.048 -12.084 1.00 82.81 106 TYR A CA 1
ATOM 880 C C . TYR A 1 106 ? 2.469 -1.284 -12.019 1.00 82.81 106 TYR A C 1
ATOM 882 O O . TYR A 1 106 ? 1.302 -1.199 -11.647 1.00 82.81 106 TYR A O 1
ATOM 890 N N . ASP A 1 107 ? 2.991 -2.418 -12.480 1.00 81.69 107 ASP A N 1
ATOM 891 C CA . ASP A 1 107 ? 2.247 -3.677 -12.619 1.00 81.69 107 ASP A CA 1
ATOM 892 C C . ASP A 1 107 ? 2.383 -4.610 -11.402 1.00 81.69 107 ASP A C 1
ATOM 894 O O . ASP A 1 107 ? 1.647 -5.596 -11.288 1.00 81.69 107 ASP A O 1
ATOM 898 N N . GLN A 1 108 ? 3.271 -4.267 -10.468 1.00 87.56 108 GLN A N 1
ATOM 899 C CA . GLN A 1 108 ? 3.504 -4.996 -9.228 1.00 87.56 108 GLN A CA 1
ATOM 900 C C . GLN A 1 108 ? 3.339 -4.088 -8.013 1.00 87.56 108 GLN A C 1
ATOM 902 O O . GLN A 1 108 ? 3.671 -2.898 -8.043 1.00 87.56 108 GLN A O 1
ATOM 907 N N . VAL A 1 109 ? 2.855 -4.674 -6.923 1.00 91.56 109 VAL A N 1
ATOM 908 C CA . VAL A 1 109 ? 2.702 -4.001 -5.639 1.00 91.56 109 VAL A CA 1
ATOM 909 C C . VAL A 1 109 ? 3.267 -4.834 -4.502 1.00 91.56 109 VAL A C 1
ATOM 911 O O . VAL A 1 109 ? 3.356 -6.058 -4.565 1.00 91.56 109 VAL A O 1
ATOM 914 N N . LEU A 1 110 ? 3.607 -4.130 -3.436 1.00 92.75 110 LEU A N 1
ATOM 915 C CA . LEU A 1 110 ? 4.045 -4.661 -2.162 1.00 92.75 110 LEU A CA 1
ATOM 916 C C . LEU A 1 110 ? 3.126 -4.095 -1.076 1.00 92.75 110 LEU A C 1
ATOM 918 O O . LEU A 1 110 ? 2.969 -2.878 -0.979 1.00 92.75 110 LEU A O 1
ATOM 922 N N . PHE A 1 111 ? 2.522 -4.965 -0.271 1.00 92.31 111 PHE A N 1
ATOM 923 C CA . PHE A 1 111 ? 1.761 -4.550 0.907 1.00 92.31 111 PHE A CA 1
ATOM 924 C C . PHE A 1 111 ? 2.675 -4.490 2.113 1.00 92.31 111 PHE A C 1
ATOM 926 O O . PHE A 1 111 ? 3.317 -5.491 2.432 1.00 92.31 111 PHE A O 1
ATOM 933 N N . LEU A 1 112 ? 2.682 -3.343 2.776 1.00 93.31 112 LEU A N 1
ATOM 934 C CA . LEU A 1 112 ? 3.359 -3.105 4.041 1.00 93.31 112 LEU A CA 1
ATOM 935 C C . LEU A 1 112 ? 2.325 -2.741 5.104 1.00 93.31 112 LEU A C 1
ATOM 937 O O . LEU A 1 112 ? 1.300 -2.132 4.780 1.00 93.31 112 LEU A O 1
ATOM 941 N N . ASP A 1 113 ? 2.591 -3.081 6.358 1.00 91.12 113 ASP A N 1
ATOM 942 C CA . ASP A 1 113 ? 1.946 -2.376 7.466 1.00 91.12 113 ASP A CA 1
ATOM 943 C C . ASP A 1 113 ? 2.568 -0.974 7.652 1.00 91.12 113 ASP A C 1
ATOM 945 O O . ASP A 1 113 ? 3.475 -0.551 6.922 1.00 91.12 113 ASP A O 1
ATOM 949 N N . ASP A 1 114 ? 2.016 -0.197 8.574 1.00 89.38 114 ASP A N 1
ATOM 950 C CA . ASP A 1 114 ? 2.465 1.162 8.859 1.00 89.38 114 ASP A CA 1
ATOM 951 C C . ASP A 1 114 ? 3.893 1.199 9.433 1.00 89.38 114 ASP A C 1
ATOM 953 O O . ASP A 1 114 ? 4.703 2.040 9.028 1.00 89.38 114 ASP A O 1
ATOM 957 N N . PHE A 1 115 ? 4.244 0.251 10.302 1.00 89.62 115 PHE A N 1
ATOM 958 C CA . PHE A 1 115 ? 5.585 0.109 10.863 1.00 89.62 115 PHE A CA 1
ATOM 959 C C . PHE A 1 115 ? 6.631 -0.203 9.784 1.00 89.62 115 PHE A C 1
ATOM 961 O O . PHE A 1 115 ? 7.653 0.483 9.684 1.00 89.62 115 PHE A O 1
ATOM 968 N N . GLU A 1 116 ? 6.362 -1.184 8.929 1.00 93.69 116 GLU A N 1
ATOM 969 C CA . GLU A 1 116 ? 7.186 -1.564 7.785 1.00 93.69 116 GLU A CA 1
ATOM 970 C C . GLU A 1 116 ? 7.324 -0.415 6.786 1.00 93.69 116 GLU A C 1
ATOM 972 O O . GLU A 1 116 ? 8.410 -0.189 6.250 1.00 93.69 116 GLU A O 1
ATOM 977 N N . ALA A 1 117 ? 6.261 0.358 6.551 1.00 91.81 117 ALA A N 1
ATOM 978 C CA . ALA A 1 117 ? 6.324 1.535 5.692 1.00 91.81 117 ALA A CA 1
ATOM 979 C C . ALA A 1 117 ? 7.212 2.644 6.284 1.00 91.81 117 ALA A C 1
ATOM 981 O O . ALA A 1 117 ? 7.938 3.316 5.543 1.00 91.81 117 ALA A O 1
ATOM 982 N N . ILE A 1 118 ? 7.193 2.823 7.611 1.00 90.81 118 ILE A N 1
ATOM 983 C CA . ILE A 1 118 ? 8.024 3.803 8.325 1.00 90.81 118 ILE A CA 1
ATOM 984 C C . ILE A 1 118 ? 9.493 3.373 8.355 1.00 90.81 118 ILE A C 1
ATOM 986 O O . ILE A 1 118 ? 10.386 4.200 8.128 1.00 90.81 118 ILE A O 1
ATOM 990 N N . GLN A 1 119 ? 9.777 2.102 8.639 1.00 91.69 119 GLN A N 1
ATOM 991 C CA . GLN A 1 119 ? 11.150 1.604 8.720 1.00 91.69 119 GLN A CA 1
ATOM 992 C C . GLN A 1 119 ? 11.760 1.400 7.330 1.00 91.69 119 GLN A C 1
ATOM 994 O O . GLN A 1 119 ? 12.884 1.850 7.076 1.00 91.69 119 GLN A O 1
ATOM 999 N N . GLY A 1 120 ? 10.970 0.864 6.405 1.00 91.06 120 GLY A N 1
ATOM 1000 C CA . GLY A 1 120 ? 11.405 0.302 5.135 1.00 91.06 120 GLY A CA 1
ATOM 1001 C C . GLY A 1 120 ? 11.741 -1.181 5.281 1.00 91.06 120 GLY A C 1
ATOM 1002 O O . GLY A 1 120 ? 12.169 -1.631 6.343 1.00 91.06 120 GLY A O 1
ATOM 1003 N N . ILE A 1 121 ? 11.595 -1.934 4.192 1.00 92.88 121 ILE A N 1
ATOM 1004 C CA . ILE A 1 121 ? 11.950 -3.357 4.153 1.00 92.88 121 ILE A CA 1
ATOM 1005 C C . ILE A 1 121 ? 13.098 -3.613 3.183 1.00 92.88 121 ILE A C 1
ATOM 1007 O O . ILE A 1 121 ? 13.292 -2.884 2.207 1.00 92.88 121 ILE A O 1
ATOM 1011 N N . ASN A 1 122 ? 13.883 -4.657 3.439 1.00 91.06 122 ASN A N 1
ATOM 1012 C CA . ASN A 1 122 ? 14.972 -5.025 2.541 1.00 91.06 122 ASN A CA 1
ATOM 1013 C C . ASN A 1 122 ? 14.430 -5.537 1.190 1.00 91.06 122 ASN A C 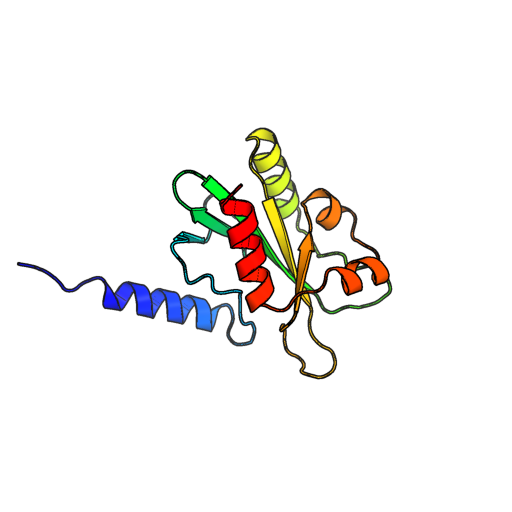1
ATOM 1015 O O . ASN A 1 122 ? 13.330 -6.083 1.100 1.00 91.06 122 ASN A O 1
ATOM 1019 N N . MET A 1 123 ? 15.218 -5.373 0.127 1.00 86.81 123 MET A N 1
ATOM 1020 C CA . MET A 1 123 ? 14.797 -5.722 -1.232 1.00 86.81 123 MET A CA 1
ATOM 1021 C C . MET A 1 123 ? 14.571 -7.230 -1.433 1.00 86.81 123 MET A C 1
ATOM 1023 O O . MET A 1 123 ? 13.706 -7.610 -2.216 1.00 86.81 123 MET A O 1
ATOM 1027 N N . SER A 1 124 ? 15.307 -8.093 -0.727 1.00 88.75 124 SER A N 1
ATOM 1028 C CA . SER A 1 124 ? 15.118 -9.551 -0.815 1.00 88.75 124 SER A CA 1
ATOM 1029 C C . SER A 1 124 ? 13.727 -9.958 -0.325 1.00 88.75 124 SER A C 1
ATOM 1031 O O . SER A 1 124 ? 13.021 -10.711 -0.992 1.00 88.75 124 SER A O 1
ATOM 1033 N N . GLU A 1 125 ? 13.303 -9.394 0.801 1.00 90.94 125 GLU A N 1
ATOM 1034 C CA . GLU A 1 125 ? 11.989 -9.612 1.391 1.00 90.94 125 GLU A CA 1
ATOM 1035 C C . GLU A 1 125 ? 10.883 -8.970 0.553 1.00 90.94 125 GLU A C 1
ATOM 1037 O O . GLU A 1 125 ? 9.871 -9.608 0.269 1.00 90.94 125 GLU A O 1
ATOM 1042 N N . ALA A 1 126 ? 11.115 -7.751 0.059 1.00 89.69 126 ALA A N 1
ATOM 1043 C CA . ALA A 1 126 ? 10.198 -7.098 -0.867 1.00 89.69 126 ALA A CA 1
ATOM 1044 C C . ALA A 1 126 ? 9.938 -7.959 -2.109 1.00 89.69 126 ALA A C 1
ATOM 1046 O O . ALA A 1 126 ? 8.787 -8.157 -2.484 1.00 89.69 126 ALA A O 1
ATOM 1047 N N . ASN A 1 127 ? 10.989 -8.529 -2.706 1.00 87.94 127 ASN A N 1
ATOM 1048 C CA . ASN A 1 127 ? 10.870 -9.360 -3.901 1.00 87.94 127 ASN A CA 1
ATOM 1049 C C . ASN A 1 127 ? 10.066 -10.645 -3.668 1.00 87.94 127 ASN A C 1
ATOM 1051 O O . ASN A 1 127 ? 9.369 -11.085 -4.578 1.00 87.94 127 ASN A O 1
ATOM 1055 N N . LYS A 1 128 ? 10.117 -11.234 -2.466 1.00 90.62 128 LYS A N 1
ATOM 1056 C CA . LYS A 1 128 ? 9.304 -12.415 -2.117 1.00 90.62 128 LYS A CA 1
ATO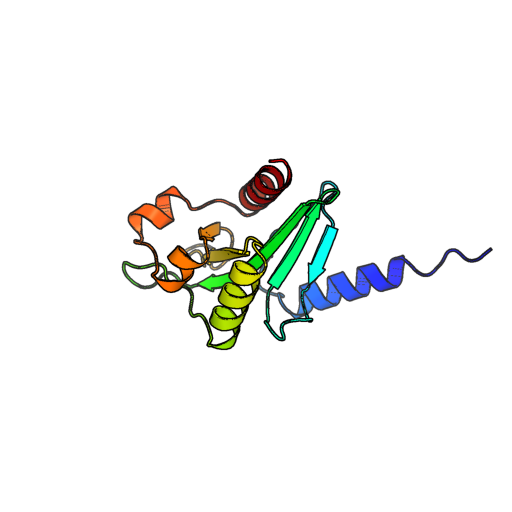M 1057 C C . LYS A 1 128 ? 7.820 -12.089 -1.963 1.00 90.62 128 LYS A C 1
ATOM 1059 O O . LYS A 1 128 ? 6.980 -12.951 -2.196 1.00 90.62 128 LYS A O 1
ATOM 1064 N N . ARG A 1 129 ? 7.512 -10.862 -1.540 1.00 92.31 129 ARG A N 1
ATOM 1065 C CA . ARG A 1 129 ? 6.154 -10.381 -1.246 1.00 92.31 129 ARG A CA 1
ATOM 1066 C C . ARG A 1 129 ? 5.525 -9.596 -2.394 1.00 92.31 129 ARG A C 1
ATOM 1068 O O . ARG A 1 129 ? 4.378 -9.172 -2.275 1.00 92.31 129 ARG A O 1
ATOM 1075 N N . LEU A 1 130 ? 6.264 -9.377 -3.480 1.00 90.38 130 LEU A N 1
ATOM 1076 C CA . LEU A 1 130 ? 5.751 -8.702 -4.662 1.00 90.38 130 LEU A CA 1
ATOM 1077 C C . LEU A 1 130 ? 4.621 -9.513 -5.286 1.00 90.38 130 LEU A C 1
ATOM 1079 O O . LEU A 1 130 ? 4.773 -10.693 -5.597 1.00 90.38 130 LEU A O 1
ATOM 1083 N N . VAL A 1 131 ? 3.502 -8.843 -5.525 1.00 90.81 131 VAL A N 1
ATOM 1084 C CA . VAL A 1 131 ? 2.327 -9.436 -6.157 1.00 90.81 131 VAL A CA 1
ATOM 1085 C C . VAL A 1 131 ? 1.848 -8.575 -7.314 1.00 90.81 131 VAL A C 1
ATOM 1087 O O . VAL A 1 131 ? 2.093 -7.371 -7.372 1.00 90.81 131 VAL A O 1
ATOM 1090 N N . SER A 1 132 ? 1.156 -9.200 -8.258 1.00 87.88 132 SER A N 1
ATOM 1091 C CA . SER A 1 132 ? 0.467 -8.489 -9.337 1.00 87.88 132 SER A CA 1
ATOM 1092 C C . SER A 1 132 ? -0.759 -7.721 -8.819 1.00 87.88 132 SER A C 1
ATOM 1094 O O . SER A 1 132 ? -1.297 -8.028 -7.754 1.00 87.88 132 SER A O 1
ATOM 1096 N N . LEU A 1 133 ? -1.251 -6.742 -9.589 1.00 84.62 133 LEU A N 1
ATOM 1097 C CA . LEU A 1 133 ? -2.462 -5.985 -9.227 1.00 84.62 133 LEU A CA 1
ATOM 1098 C C . LEU A 1 133 ? -3.712 -6.865 -8.993 1.00 84.62 133 LEU A C 1
ATOM 1100 O O . LEU A 1 133 ? -4.447 -6.586 -8.047 1.00 84.62 133 LEU A O 1
ATOM 1104 N N . PRO A 1 134 ? -3.973 -7.938 -9.769 1.00 84.81 134 PRO A N 1
ATOM 1105 C CA . PRO A 1 134 ? -5.079 -8.848 -9.464 1.00 84.81 134 PRO A CA 1
ATOM 1106 C C . PRO A 1 134 ? -4.906 -9.559 -8.116 1.00 84.81 134 PRO A C 1
ATOM 1108 O O . PRO A 1 134 ? -5.823 -9.577 -7.303 1.00 84.81 134 PRO A O 1
ATOM 1111 N N . GLN A 1 135 ? -3.705 -10.064 -7.827 1.00 87.69 135 GLN A N 1
ATOM 1112 C CA . GLN A 1 135 ? -3.407 -10.709 -6.542 1.00 87.69 135 GLN A CA 1
ATOM 1113 C C . GLN A 1 135 ? -3.525 -9.731 -5.364 1.00 87.69 135 GLN A C 1
ATOM 1115 O O . GLN A 1 135 ? -3.944 -10.110 -4.275 1.00 87.69 135 GLN A O 1
ATOM 1120 N N . ALA A 1 136 ? -3.208 -8.454 -5.576 1.00 87.00 136 ALA A N 1
ATOM 1121 C CA . ALA A 1 136 ? -3.413 -7.406 -4.582 1.00 87.00 136 ALA A CA 1
ATOM 1122 C C . ALA A 1 136 ? -4.891 -7.221 -4.208 1.00 87.00 136 ALA A C 1
ATOM 1124 O O . ALA A 1 136 ? -5.216 -7.046 -3.032 1.00 87.00 136 ALA A O 1
ATOM 1125 N N . ALA A 1 137 ? -5.792 -7.290 -5.193 1.00 83.62 137 ALA A N 1
ATOM 1126 C CA . ALA A 1 137 ? -7.229 -7.266 -4.940 1.00 83.62 137 ALA A CA 1
ATOM 1127 C C . ALA A 1 137 ? -7.668 -8.486 -4.116 1.00 83.62 137 ALA A C 1
ATOM 1129 O O . ALA A 1 137 ? -8.524 -8.366 -3.239 1.00 83.62 137 ALA A O 1
ATOM 1130 N N . ASP A 1 138 ? -7.067 -9.651 -4.363 1.00 85.75 138 ASP A N 1
ATOM 1131 C CA . ASP A 1 138 ? -7.345 -10.883 -3.619 1.00 85.75 138 ASP A CA 1
ATOM 1132 C C . ASP A 1 138 ? -6.901 -10.772 -2.157 1.00 85.75 138 ASP A C 1
ATOM 1134 O O . ASP A 1 138 ? -7.643 -11.179 -1.266 1.00 85.75 138 ASP A O 1
ATOM 1138 N N . ILE A 1 139 ? -5.745 -10.151 -1.900 1.00 88.31 139 ILE A N 1
ATOM 1139 C CA . ILE A 1 139 ? -5.254 -9.867 -0.544 1.00 88.31 139 ILE A CA 1
ATOM 1140 C C . ILE A 1 139 ? -6.219 -8.943 0.203 1.00 88.31 139 ILE A C 1
ATOM 1142 O O . ILE A 1 139 ? -6.598 -9.252 1.329 1.00 88.31 139 ILE A O 1
ATOM 1146 N N . ILE A 1 140 ? -6.672 -7.846 -0.416 1.00 87.06 140 ILE A N 1
ATOM 1147 C CA . ILE A 1 140 ? -7.653 -6.936 0.207 1.00 87.06 140 ILE A CA 1
ATOM 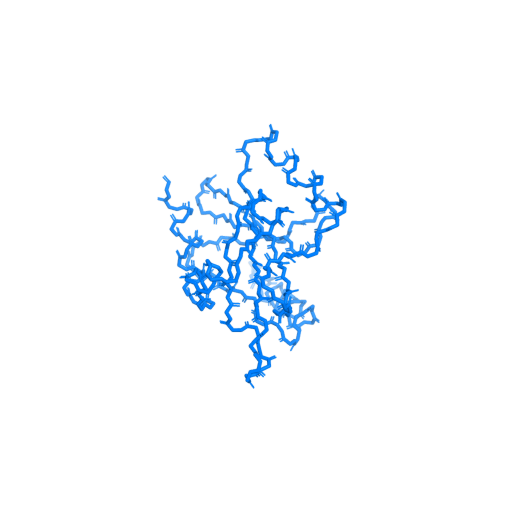1148 C C . ILE A 1 140 ? -8.936 -7.689 0.566 1.00 87.06 140 ILE A C 1
ATOM 1150 O O . ILE A 1 140 ? -9.452 -7.538 1.672 1.00 87.06 140 ILE A O 1
ATOM 1154 N N . ARG A 1 141 ? -9.430 -8.535 -0.348 1.00 85.06 141 ARG A N 1
ATOM 1155 C CA . ARG A 1 141 ? -10.605 -9.383 -0.101 1.00 85.06 141 ARG A CA 1
ATOM 1156 C C . ARG A 1 141 ? -10.385 -10.333 1.070 1.00 85.06 141 ARG A C 1
ATOM 1158 O O . ARG A 1 141 ? -11.275 -10.470 1.898 1.00 85.06 141 ARG A O 1
ATOM 1165 N N . ALA A 1 142 ? -9.218 -10.967 1.142 1.00 87.19 142 ALA A N 1
ATOM 1166 C CA . ALA A 1 142 ? -8.880 -11.885 2.220 1.00 87.19 142 ALA A CA 1
ATOM 1167 C C . ALA A 1 142 ? -8.744 -11.176 3.575 1.00 87.19 142 ALA A C 1
ATOM 1169 O O . ALA A 1 142 ? -9.125 -11.751 4.584 1.00 87.19 142 ALA A O 1
ATOM 1170 N N . ILE A 1 143 ? -8.230 -9.942 3.610 1.00 87.50 143 ILE A N 1
ATOM 1171 C CA . ILE A 1 143 ? -8.134 -9.140 4.840 1.00 87.50 143 ILE A CA 1
ATOM 1172 C C . ILE A 1 143 ? -9.524 -8.742 5.347 1.00 87.50 143 ILE A C 1
ATOM 1174 O O . ILE A 1 143 ? -9.761 -8.780 6.546 1.00 87.50 143 ILE A O 1
ATOM 1178 N N . LEU A 1 144 ? -10.432 -8.361 4.446 1.00 84.38 144 LEU A N 1
ATOM 1179 C CA . LEU A 1 144 ? -11.794 -7.931 4.787 1.00 84.38 144 LEU A CA 1
ATOM 1180 C C . LEU A 1 144 ? -12.754 -9.083 5.123 1.00 84.38 144 LEU A C 1
ATOM 1182 O O . LEU A 1 144 ? -13.873 -8.824 5.542 1.00 84.38 144 LEU A O 1
ATOM 1186 N N . ALA A 1 145 ? -12.358 -10.332 4.878 1.00 81.94 145 ALA A N 1
ATOM 1187 C CA . ALA A 1 145 ? -13.169 -11.520 5.150 1.00 81.94 145 ALA A CA 1
ATOM 1188 C C . ALA A 1 145 ? -12.733 -12.284 6.417 1.00 81.94 145 ALA A C 1
ATOM 1190 O O . ALA A 1 145 ? -13.237 -13.383 6.650 1.00 81.94 145 ALA A O 1
ATOM 1191 N N . GLN A 1 146 ? -11.766 -11.745 7.170 1.00 70.06 146 GLN A N 1
ATOM 1192 C CA . GLN A 1 146 ? -11.284 -12.275 8.454 1.00 70.06 146 GLN A CA 1
ATOM 1193 C C . GLN A 1 146 ? -12.092 -11.707 9.610 1.00 70.06 146 GLN A C 1
ATOM 1195 O O . GLN A 1 146 ? -12.405 -12.502 10.523 1.00 70.06 146 GLN A O 1
#